Protein AF-A0A369Q3U9-F1 (afdb_monomer_lite)

pLDDT: mean 90.22, std 7.64, range [64.88, 97.62]

Foldseek 3Di:
DFAWDWDDPDPPDDDFIWIATDDFDADPVRHTDDPPVRTFTKDWDADPPPRDIDIDTD

Sequence (58 aa):
MTAGHVIDATYGGYVGPHWQPGAVAKNFFGALKVRKKELRPIVSHACDKCGFLEHYLT

Structure (mmCIF, N/CA/C/O backbone):
data_AF-A0A369Q3U9-F1
#
_entry.id   AF-A0A369Q3U9-F1
#
loop_
_atom_site.group_PDB
_atom_site.id
_atom_site.type_symbol
_atom_site.label_atom_id
_atom_site.label_alt_id
_atom_site.label_comp_id
_atom_site.label_asym_id
_atom_site.label_entity_id
_atom_site.label_seq_id
_atom_site.pdbx_PDB_ins_code
_atom_site.Cartn_x
_atom_site.Cartn_y
_atom_site.Cartn_z
_atom_site.occupancy
_atom_site.B_iso_or_equiv
_atom_site.auth_seq_id
_atom_site.auth_comp_id
_atom_site.auth_asym_id
_atom_site.auth_atom_id
_atom_site.pdbx_PDB_model_num
ATOM 1 N N . MET A 1 1 ? 4.200 15.233 4.446 1.00 80.06 1 MET A N 1
ATOM 2 C CA . MET A 1 1 ? 3.463 14.134 3.781 1.00 80.06 1 MET A CA 1
ATOM 3 C C . MET A 1 1 ? 4.130 13.848 2.445 1.00 80.06 1 MET A C 1
ATOM 5 O O . MET A 1 1 ? 4.546 14.801 1.798 1.00 80.06 1 MET A O 1
ATOM 9 N N . THR A 1 2 ? 4.254 12.577 2.054 1.00 91.12 2 THR A N 1
ATOM 10 C CA . THR A 1 2 ? 4.910 12.167 0.798 1.00 91.12 2 THR A CA 1
ATOM 11 C C . THR A 1 2 ? 3.876 11.556 -0.136 1.00 91.12 2 THR A C 1
ATOM 13 O O . THR A 1 2 ? 3.158 10.643 0.266 1.00 91.12 2 THR A O 1
ATOM 16 N N . ALA A 1 3 ? 3.792 12.050 -1.371 1.00 92.38 3 ALA A N 1
ATOM 17 C CA . ALA A 1 3 ? 2.907 11.481 -2.380 1.00 92.38 3 ALA A CA 1
ATOM 18 C C . ALA A 1 3 ? 3.401 10.094 -2.821 1.00 92.38 3 ALA A C 1
ATOM 20 O O . ALA A 1 3 ? 4.606 9.861 -2.930 1.00 92.38 3 ALA A O 1
ATOM 21 N N . GLY A 1 4 ? 2.470 9.192 -3.110 1.00 94.06 4 GLY A N 1
ATOM 22 C CA . GLY A 1 4 ? 2.758 7.847 -3.594 1.00 94.06 4 GLY A CA 1
ATOM 23 C C . GLY A 1 4 ? 1.507 7.155 -4.110 1.00 94.06 4 GLY A C 1
ATOM 24 O O . GLY A 1 4 ? 0.440 7.765 -4.172 1.00 94.06 4 GLY A O 1
ATOM 25 N N . HIS A 1 5 ? 1.639 5.888 -4.480 1.00 93.75 5 HIS A N 1
ATOM 26 C CA . HIS A 1 5 ? 0.548 5.094 -5.038 1.00 93.75 5 HIS A CA 1
ATOM 27 C C . HIS A 1 5 ? 0.612 3.642 -4.568 1.00 93.75 5 HIS A C 1
ATOM 29 O O . HIS A 1 5 ? 1.678 3.132 -4.218 1.00 93.75 5 HIS A O 1
ATOM 35 N N . VAL A 1 6 ? -0.550 2.990 -4.571 1.00 93.19 6 VAL A N 1
ATOM 36 C CA . VAL A 1 6 ? -0.688 1.563 -4.271 1.00 93.19 6 VAL A CA 1
ATOM 37 C C . VAL A 1 6 ? -0.393 0.753 -5.532 1.00 93.19 6 VAL A C 1
ATOM 39 O O . VAL A 1 6 ? -0.860 1.085 -6.621 1.00 93.19 6 VAL A O 1
ATOM 42 N N . ILE A 1 7 ? 0.406 -0.295 -5.377 1.00 90.56 7 ILE A N 1
ATOM 43 C CA . ILE A 1 7 ? 0.723 -1.275 -6.406 1.00 90.56 7 ILE A CA 1
ATOM 44 C C . ILE A 1 7 ? -0.242 -2.445 -6.263 1.00 90.56 7 ILE A C 1
ATOM 46 O O . ILE A 1 7 ? -0.248 -3.125 -5.235 1.00 90.56 7 ILE A O 1
ATOM 50 N N . ASP A 1 8 ? -1.007 -2.699 -7.319 1.00 83.88 8 ASP A N 1
ATOM 51 C CA . ASP A 1 8 ? -1.688 -3.973 -7.512 1.00 83.88 8 ASP A CA 1
ATOM 52 C C . ASP A 1 8 ? -0.714 -4.938 -8.199 1.00 83.88 8 ASP A C 1
ATOM 54 O O . ASP A 1 8 ? -0.291 -4.723 -9.339 1.00 83.88 8 ASP A O 1
ATOM 58 N N . ALA A 1 9 ? -0.273 -5.950 -7.456 1.00 71.50 9 ALA A N 1
ATOM 59 C CA . ALA A 1 9 ? 0.751 -6.889 -7.897 1.00 71.50 9 ALA A CA 1
ATOM 60 C C . ALA A 1 9 ? 0.170 -8.206 -8.441 1.00 71.50 9 ALA A C 1
ATOM 62 O O . ALA A 1 9 ? 0.944 -9.121 -8.730 1.00 71.50 9 ALA A O 1
ATOM 63 N N . THR A 1 10 ? -1.155 -8.334 -8.591 1.00 74.94 10 THR A N 1
ATOM 64 C CA . THR A 1 10 ? -1.786 -9.628 -8.895 1.00 74.94 10 THR A CA 1
ATOM 65 C C . THR A 1 10 ? -2.822 -9.593 -10.008 1.00 74.94 10 THR A C 1
ATOM 67 O O . THR A 1 10 ? -3.822 -8.895 -9.935 1.00 74.94 10 THR A O 1
ATOM 70 N N . TYR A 1 11 ? -2.656 -10.488 -10.986 1.00 65.69 11 TYR A N 1
ATOM 71 C CA . TYR A 1 11 ? -3.710 -10.866 -11.932 1.00 65.69 11 TYR A CA 1
ATOM 72 C C . TYR A 1 11 ? -4.659 -11.889 -11.284 1.00 65.69 11 TYR A C 1
ATOM 74 O O . TYR A 1 11 ? -4.583 -13.081 -11.569 1.00 65.69 11 TYR A O 1
ATOM 82 N N . GLY A 1 12 ? -5.521 -11.432 -10.371 1.00 64.88 12 GLY A N 1
ATOM 83 C CA . GLY A 1 12 ? -6.572 -12.264 -9.758 1.00 64.88 12 GLY A CA 1
ATOM 84 C C . GLY A 1 12 ? -6.133 -13.163 -8.592 1.00 64.88 12 GLY A C 1
ATOM 85 O O . GLY A 1 12 ? -6.880 -14.053 -8.198 1.00 64.88 12 GLY A O 1
ATOM 86 N N . GLY A 1 13 ? -4.937 -12.948 -8.041 1.00 73.56 13 GLY A N 1
ATOM 87 C CA . GLY A 1 13 ? -4.481 -13.579 -6.796 1.00 73.56 13 GLY A CA 1
ATOM 88 C C . GLY A 1 13 ? -4.790 -12.733 -5.555 1.00 73.56 13 GLY A C 1
ATOM 89 O O . GLY A 1 13 ? -5.119 -11.557 -5.667 1.00 73.56 13 GLY A O 1
ATOM 90 N N . TYR A 1 14 ? -4.630 -13.318 -4.365 1.00 75.19 14 TYR A N 1
ATOM 91 C CA . TYR A 1 14 ? -4.737 -12.600 -3.091 1.00 75.19 14 TYR A CA 1
ATOM 92 C C . TYR A 1 14 ? -3.339 -12.308 -2.533 1.00 75.19 14 TYR A C 1
ATOM 94 O O . TYR A 1 14 ? -2.708 -13.181 -1.938 1.00 75.19 14 TYR A O 1
ATOM 102 N N . VAL A 1 15 ? -2.845 -11.081 -2.719 1.00 81.69 15 VAL A N 1
ATOM 103 C CA . VAL A 1 15 ? -1.638 -10.573 -2.043 1.00 81.69 15 VAL A CA 1
ATOM 104 C C . VAL A 1 15 ? -1.939 -9.257 -1.339 1.00 81.69 15 VAL A C 1
ATOM 106 O O . VAL A 1 15 ? -2.790 -8.485 -1.777 1.00 81.69 15 VAL A O 1
ATOM 109 N N . GLY A 1 16 ? -1.227 -8.993 -0.243 1.00 83.06 16 GLY A N 1
ATOM 110 C CA . GLY A 1 16 ? -1.336 -7.720 0.464 1.00 83.06 16 GLY A CA 1
ATOM 111 C C . GLY A 1 16 ? -0.916 -6.540 -0.427 1.00 83.06 16 GLY A C 1
ATOM 112 O O . GLY A 1 16 ? 0.085 -6.647 -1.150 1.00 83.06 16 GLY A O 1
ATOM 113 N N . PRO A 1 17 ? -1.642 -5.409 -0.389 1.00 89.94 17 PRO A N 1
ATOM 114 C CA . PRO A 1 17 ? -1.288 -4.237 -1.174 1.00 89.94 17 PRO A CA 1
ATOM 115 C C . PRO A 1 17 ? 0.001 -3.598 -0.648 1.00 89.94 17 PRO A C 1
ATOM 117 O O . PRO A 1 17 ? 0.284 -3.596 0.551 1.00 89.94 17 PRO A O 1
ATOM 120 N N . HIS A 1 18 ? 0.786 -3.034 -1.562 1.00 93.69 18 HIS A N 1
ATOM 121 C CA . HIS A 1 18 ? 2.009 -2.307 -1.230 1.00 93.69 18 HIS A CA 1
ATOM 122 C C . HIS A 1 18 ? 1.917 -0.877 -1.746 1.00 93.69 18 HIS A C 1
ATOM 124 O O . HIS A 1 18 ? 1.367 -0.626 -2.812 1.00 93.69 18 HIS A O 1
ATOM 130 N N . TRP A 1 19 ? 2.498 0.061 -1.018 1.00 94.94 19 TRP A N 1
ATOM 131 C CA . TRP A 1 19 ? 2.642 1.455 -1.405 1.00 94.94 19 TRP A CA 1
ATOM 132 C C . TRP A 1 19 ? 4.081 1.740 -1.832 1.00 94.94 19 TRP A C 1
ATOM 134 O O . TRP A 1 19 ? 5.018 1.180 -1.267 1.00 94.94 19 TRP A O 1
ATOM 144 N N . GLN A 1 20 ? 4.275 2.647 -2.785 1.00 95.06 20 GLN A N 1
ATOM 145 C CA . GLN A 1 20 ? 5.593 3.213 -3.084 1.00 95.06 20 GLN A CA 1
ATOM 146 C C . GLN A 1 20 ? 5.508 4.731 -3.295 1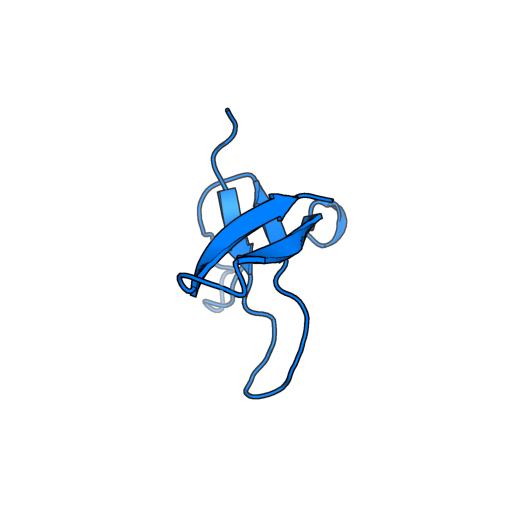.00 95.06 20 GLN A C 1
ATOM 148 O O . GLN A 1 20 ? 4.464 5.230 -3.736 1.00 95.06 20 GLN A O 1
ATOM 153 N N . PRO A 1 21 ? 6.587 5.482 -3.014 1.00 95.38 21 PRO A N 1
ATOM 154 C CA . PRO A 1 21 ? 6.598 6.927 -3.191 1.00 95.38 21 PRO A CA 1
ATOM 155 C C . PRO A 1 21 ? 6.621 7.334 -4.672 1.00 95.38 21 PRO A C 1
ATOM 157 O O . PRO A 1 21 ? 7.133 6.631 -5.546 1.00 95.38 21 PRO A O 1
ATOM 160 N N . GLY A 1 22 ? 6.112 8.537 -4.938 1.00 94.88 22 GLY A N 1
ATOM 161 C CA . GLY A 1 22 ? 6.098 9.170 -6.254 1.00 94.88 22 GLY A CA 1
ATOM 162 C C . GLY A 1 22 ? 4.845 8.887 -7.086 1.00 94.88 22 GLY A C 1
ATOM 163 O O . GLY A 1 22 ? 3.967 8.111 -6.712 1.00 94.88 22 GLY A O 1
ATOM 164 N N . ALA A 1 23 ? 4.752 9.552 -8.236 1.00 93.50 23 ALA A N 1
ATOM 165 C CA . ALA A 1 23 ? 3.661 9.351 -9.182 1.00 93.50 23 ALA A CA 1
ATOM 166 C C . ALA A 1 23 ? 3.759 7.987 -9.887 1.00 93.50 23 ALA A C 1
ATOM 168 O O . ALA A 1 23 ? 4.838 7.402 -10.012 1.00 93.50 23 ALA A O 1
ATOM 169 N N . VAL A 1 24 ? 2.622 7.507 -10.389 1.00 93.38 24 VAL A N 1
ATOM 170 C CA . VAL A 1 24 ? 2.548 6.320 -11.247 1.00 93.38 24 VAL A CA 1
ATOM 171 C C . VAL A 1 24 ? 3.414 6.540 -12.490 1.00 93.38 24 VAL A C 1
ATOM 173 O O . VAL A 1 24 ? 3.247 7.524 -13.207 1.00 93.38 24 VAL A O 1
ATOM 176 N N . ALA A 1 25 ? 4.328 5.611 -12.767 1.00 92.44 25 ALA A N 1
ATOM 177 C CA . ALA A 1 25 ? 5.204 5.667 -13.934 1.00 92.44 25 ALA A CA 1
ATOM 178 C C . ALA A 1 25 ? 5.215 4.327 -14.668 1.00 92.44 25 ALA A C 1
ATOM 180 O O . ALA A 1 25 ? 5.140 3.271 -14.046 1.00 92.44 25 ALA A O 1
ATOM 181 N N . LYS A 1 26 ? 5.357 4.365 -15.994 1.00 92.75 26 LYS A N 1
ATOM 182 C CA . LYS A 1 26 ? 5.437 3.172 -16.847 1.00 92.75 26 LYS A CA 1
ATOM 183 C C . LYS A 1 26 ? 6.830 3.019 -17.458 1.00 92.75 26 LYS A C 1
ATOM 185 O O . LYS A 1 26 ? 7.581 3.991 -17.577 1.00 92.75 26 LYS A O 1
ATOM 190 N N . ASN A 1 27 ? 7.216 1.789 -17.781 1.00 90.06 27 ASN A N 1
ATOM 191 C CA . ASN A 1 27 ? 8.400 1.497 -18.584 1.00 90.06 27 ASN A CA 1
ATOM 192 C C . ASN A 1 27 ? 8.089 1.664 -20.082 1.00 90.06 27 ASN A C 1
ATOM 194 O O . ASN A 1 27 ? 6.963 1.988 -20.456 1.00 90.06 27 ASN A O 1
ATOM 198 N N . PHE A 1 28 ? 9.093 1.455 -20.934 1.00 92.19 28 PHE A N 1
ATOM 199 C CA . PHE A 1 28 ? 8.943 1.599 -22.386 1.00 92.19 28 PHE A CA 1
ATOM 200 C C . PHE A 1 28 ? 7.854 0.683 -22.977 1.00 92.19 28 PHE A C 1
ATOM 202 O O . PHE A 1 28 ? 7.200 1.048 -23.944 1.00 92.19 28 PHE A O 1
ATOM 209 N N . PHE A 1 29 ? 7.596 -0.463 -22.343 1.00 91.06 29 PHE A N 1
ATOM 210 C CA . PHE A 1 29 ? 6.566 -1.428 -22.738 1.00 91.06 29 PHE A CA 1
ATOM 211 C C . PHE A 1 29 ? 5.196 -1.167 -22.088 1.00 91.06 29 PHE A C 1
ATOM 213 O O . PHE A 1 29 ? 4.306 -2.008 -22.162 1.00 91.06 29 PHE A O 1
ATOM 220 N N . GLY A 1 30 ? 5.011 -0.032 -21.407 1.00 89.62 30 GLY A N 1
ATOM 221 C CA . GLY A 1 30 ? 3.740 0.334 -20.777 1.00 89.62 30 GLY A CA 1
ATOM 222 C C . GLY A 1 30 ? 3.445 -0.361 -19.442 1.00 89.62 30 GLY A C 1
ATOM 223 O O . GLY A 1 30 ? 2.423 -0.055 -18.824 1.00 89.62 30 GLY A O 1
ATOM 224 N N . ALA A 1 31 ? 4.332 -1.233 -18.954 1.00 88.62 31 ALA A N 1
ATOM 225 C CA . ALA A 1 31 ? 4.185 -1.870 -17.648 1.00 88.62 31 ALA A CA 1
ATOM 226 C C . ALA A 1 31 ? 4.554 -0.905 -16.511 1.00 88.62 31 ALA A C 1
ATOM 228 O O . ALA A 1 31 ? 5.416 -0.036 -16.668 1.00 88.62 31 ALA A O 1
ATOM 229 N N . LEU A 1 32 ? 3.914 -1.066 -15.352 1.00 90.81 32 LEU A N 1
ATOM 230 C CA . LEU A 1 32 ? 4.142 -0.227 -14.177 1.00 90.81 32 LEU A CA 1
ATOM 231 C C . LEU A 1 32 ? 5.592 -0.352 -13.678 1.00 90.81 32 LEU A C 1
ATOM 233 O O . LEU A 1 32 ? 6.119 -1.452 -13.511 1.00 90.81 32 LEU A O 1
ATOM 237 N N . LYS A 1 33 ? 6.249 0.782 -13.420 1.00 91.94 33 LYS A N 1
ATOM 238 C CA . LYS A 1 33 ? 7.569 0.815 -12.783 1.00 91.94 33 LYS A CA 1
ATOM 239 C C . LYS A 1 33 ? 7.414 0.559 -11.288 1.00 91.94 33 LYS A C 1
ATOM 241 O O . LYS A 1 33 ? 6.998 1.442 -10.541 1.00 91.94 33 LYS A O 1
ATOM 246 N N . VAL A 1 34 ? 7.811 -0.634 -10.859 1.00 91.94 34 VAL A N 1
ATOM 247 C CA . VAL A 1 34 ? 7.802 -1.040 -9.450 1.00 91.94 34 VAL A CA 1
ATOM 248 C C . VAL A 1 34 ? 9.205 -0.930 -8.861 1.00 91.94 34 VAL A C 1
ATOM 250 O O . VAL A 1 34 ? 10.146 -1.578 -9.327 1.00 91.94 34 VAL A O 1
ATOM 253 N N . ARG A 1 35 ? 9.352 -0.124 -7.809 1.00 91.44 35 ARG A N 1
ATOM 254 C CA . ARG A 1 35 ? 10.608 0.057 -7.079 1.00 91.44 35 ARG A CA 1
ATOM 255 C C . ARG A 1 35 ? 10.641 -0.906 -5.902 1.00 91.44 35 ARG A C 1
ATOM 257 O O . ARG A 1 35 ? 10.314 -0.540 -4.783 1.00 91.44 35 ARG A O 1
ATOM 264 N N . LYS A 1 36 ? 11.058 -2.151 -6.152 1.00 90.12 36 LYS A N 1
ATOM 265 C CA . LYS A 1 36 ? 10.990 -3.248 -5.163 1.00 90.12 36 LYS A CA 1
ATOM 266 C C . LYS A 1 36 ? 1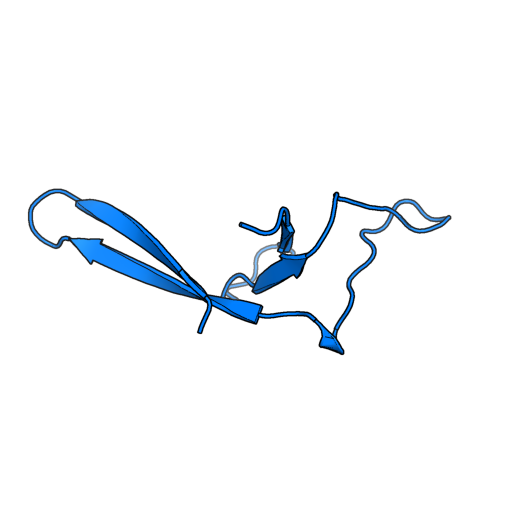1.577 -2.910 -3.782 1.00 90.12 36 LYS A C 1
ATOM 268 O O . LYS A 1 36 ? 11.062 -3.392 -2.786 1.00 90.12 36 LYS A O 1
ATOM 273 N N . LYS A 1 37 ? 12.627 -2.082 -3.720 1.00 92.06 37 LYS A N 1
ATOM 274 C CA . LYS A 1 37 ? 13.277 -1.653 -2.464 1.00 92.06 37 LYS A CA 1
ATOM 275 C C . LYS A 1 37 ? 12.507 -0.575 -1.689 1.00 92.06 37 LYS A C 1
ATOM 277 O O . LYS A 1 37 ? 12.806 -0.347 -0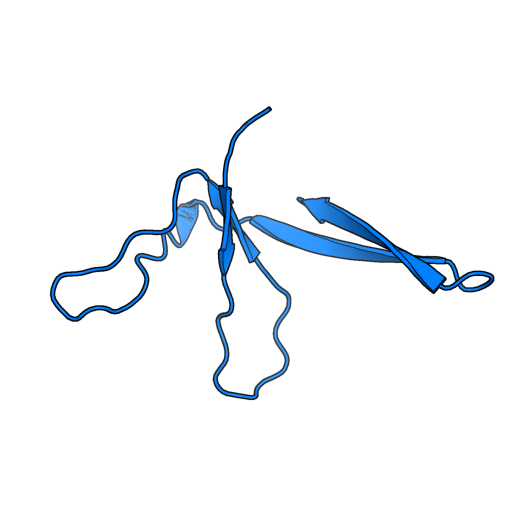.527 1.00 92.06 37 LYS A O 1
ATOM 282 N N . GLU A 1 38 ? 11.568 0.103 -2.340 1.00 92.81 38 GLU A N 1
ATOM 283 C CA . GLU A 1 38 ? 10.756 1.187 -1.771 1.00 92.81 38 GLU A CA 1
ATOM 284 C C . GLU A 1 38 ? 9.307 0.738 -1.514 1.00 92.81 38 GLU A C 1
ATOM 286 O O . GLU A 1 38 ? 8.482 1.548 -1.092 1.00 92.81 38 GLU A O 1
ATOM 291 N N . LEU A 1 39 ? 8.990 -0.538 -1.774 1.00 93.12 39 LEU A N 1
ATOM 292 C CA . LEU A 1 39 ? 7.681 -1.107 -1.479 1.00 93.12 39 LEU A CA 1
ATOM 293 C C . LEU A 1 39 ? 7.476 -1.167 0.028 1.00 93.12 39 LEU A C 1
ATOM 295 O O . LEU A 1 39 ? 8.238 -1.806 0.753 1.00 93.12 39 LEU A O 1
ATOM 299 N N . ARG A 1 40 ? 6.406 -0.525 0.477 1.00 94.12 40 ARG A N 1
ATOM 300 C CA . ARG A 1 40 ? 5.960 -0.538 1.861 1.00 94.12 40 ARG A CA 1
ATOM 301 C C . ARG A 1 40 ? 4.641 -1.296 1.947 1.00 94.12 40 ARG A C 1
ATOM 303 O O . ARG A 1 40 ? 3.698 -0.890 1.270 1.00 94.12 40 ARG A O 1
ATOM 310 N N . PRO A 1 41 ? 4.550 -2.390 2.712 1.00 93.56 41 PRO A N 1
ATOM 311 C CA . PRO A 1 41 ? 3.281 -3.083 2.902 1.00 93.56 41 PRO A CA 1
ATOM 312 C C . PRO A 1 41 ? 2.247 -2.152 3.548 1.00 93.56 41 PRO A C 1
ATOM 314 O O . PRO A 1 41 ? 2.579 -1.289 4.366 1.00 93.56 41 PRO A O 1
ATOM 317 N N . ILE A 1 42 ? 0.990 -2.328 3.150 1.00 94.31 42 ILE A N 1
ATOM 318 C CA . ILE A 1 42 ? -0.153 -1.629 3.732 1.00 94.31 42 ILE A CA 1
ATOM 319 C C . ILE A 1 42 ? -0.902 -2.611 4.628 1.00 94.31 42 ILE A C 1
ATOM 321 O O . ILE A 1 42 ? -1.269 -3.703 4.189 1.00 94.31 42 ILE A O 1
ATOM 325 N N . VAL A 1 43 ? -1.168 -2.202 5.866 1.00 93.75 43 VAL A N 1
ATOM 326 C CA . VAL A 1 43 ? -2.112 -2.876 6.758 1.00 93.75 43 VAL A CA 1
ATOM 327 C C . VAL A 1 43 ? -3.437 -2.127 6.756 1.00 93.75 43 VAL A C 1
ATOM 329 O O . VAL A 1 43 ? -3.468 -0.898 6.667 1.00 93.75 43 VAL A O 1
ATOM 332 N N . SER A 1 44 ? -4.530 -2.875 6.847 1.00 94.25 44 SER A N 1
ATOM 333 C CA . SER A 1 44 ? -5.878 -2.320 6.899 1.00 94.25 44 SER A CA 1
ATOM 334 C C . SER A 1 44 ? -6.531 -2.674 8.225 1.00 94.25 44 SER A C 1
ATOM 336 O O . SER A 1 44 ? -6.496 -3.837 8.626 1.00 94.25 44 SER A O 1
ATOM 338 N N . HIS A 1 45 ? -7.157 -1.696 8.873 1.00 95.38 45 HIS A N 1
ATOM 33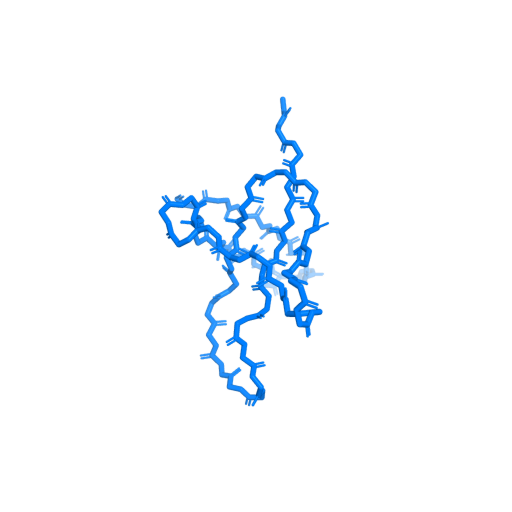9 C CA . HIS A 1 45 ? -7.974 -1.914 10.063 1.00 95.38 45 HIS A CA 1
ATOM 340 C C . HIS A 1 45 ? -9.4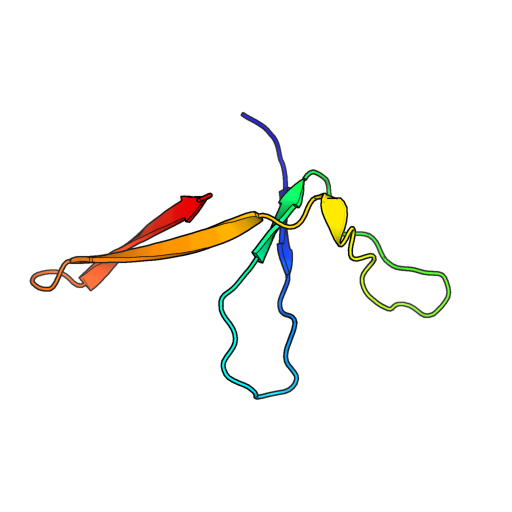23 -1.600 9.720 1.00 95.38 45 HIS A C 1
ATOM 342 O O . HIS A 1 45 ? -9.733 -0.484 9.307 1.00 95.38 45 HIS A O 1
ATOM 348 N N . ALA A 1 46 ? -10.295 -2.593 9.867 1.00 97.31 46 ALA A N 1
ATOM 349 C CA . ALA A 1 46 ? -11.729 -2.438 9.684 1.00 97.31 46 ALA A CA 1
ATOM 350 C C . ALA A 1 46 ? -12.410 -2.366 11.055 1.00 97.31 46 ALA A C 1
ATOM 352 O O . ALA A 1 46 ? -12.117 -3.164 11.943 1.00 97.31 46 ALA A O 1
ATOM 353 N N . CYS A 1 47 ? -13.325 -1.418 11.235 1.00 97.31 47 CYS A N 1
ATOM 354 C CA . CYS A 1 47 ? -14.184 -1.372 12.407 1.00 97.31 47 CYS A CA 1
ATOM 355 C C . CYS A 1 47 ? -15.301 -2.413 12.272 1.00 97.31 47 CYS A C 1
ATOM 357 O O . CYS A 1 47 ? -16.181 -2.264 11.424 1.00 97.31 47 CYS A O 1
ATOM 359 N N . ASP A 1 48 ? -15.341 -3.390 13.177 1.00 97.25 48 ASP A N 1
ATOM 360 C CA . ASP A 1 48 ? -16.348 -4.464 13.166 1.00 97.25 48 ASP A CA 1
ATOM 361 C C . ASP A 1 48 ? -17.794 -3.981 13.385 1.00 97.25 48 ASP A C 1
ATOM 363 O O . ASP A 1 48 ? -18.743 -4.736 13.187 1.00 97.25 48 ASP A O 1
ATOM 367 N N . LYS A 1 49 ? -17.990 -2.727 13.816 1.00 97.62 49 LYS A N 1
ATOM 368 C CA . LYS A 1 49 ? -19.319 -2.167 14.113 1.00 97.62 49 LYS A CA 1
ATOM 369 C C . LYS A 1 49 ? -19.906 -1.346 12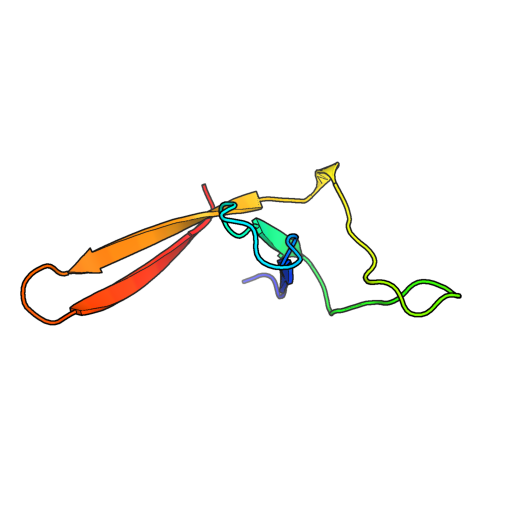.971 1.00 97.62 49 LYS A C 1
ATOM 371 O O . LYS A 1 49 ? -21.099 -1.447 12.712 1.00 97.62 49 LYS A O 1
ATOM 376 N N . CYS A 1 50 ? -19.102 -0.495 12.333 1.00 97.06 50 CYS A N 1
ATOM 377 C CA . CYS A 1 50 ? -19.581 0.437 11.304 1.00 97.06 50 CYS A CA 1
ATOM 378 C C . CYS A 1 50 ? -18.938 0.230 9.929 1.00 97.06 50 CYS A C 1
ATOM 380 O O . CYS A 1 50 ? -19.314 0.918 8.984 1.00 97.06 50 CYS A O 1
ATOM 382 N N . GLY A 1 51 ? -17.970 -0.683 9.805 1.00 95.50 51 GLY A N 1
ATOM 383 C CA . GLY A 1 51 ? -17.278 -0.958 8.546 1.00 95.50 51 GLY A CA 1
ATOM 384 C C . GLY A 1 51 ? -16.298 0.130 8.107 1.00 95.50 51 GLY A C 1
ATOM 385 O O . GLY A 1 51 ? -15.797 0.074 6.987 1.00 95.50 51 GLY A O 1
ATOM 386 N N . PHE A 1 52 ? -16.010 1.118 8.962 1.00 97.19 52 PHE A N 1
ATOM 387 C CA . PHE A 1 52 ? -14.979 2.115 8.680 1.00 97.19 52 PHE A CA 1
ATOM 388 C C . PHE A 1 52 ? -13.619 1.435 8.494 1.00 97.19 52 PHE A C 1
ATOM 390 O O . PHE A 1 52 ? -13.243 0.592 9.307 1.00 97.19 52 PHE A O 1
ATOM 397 N N . LEU A 1 53 ? -12.908 1.790 7.424 1.00 97.06 53 LEU A N 1
ATOM 398 C CA . LEU A 1 53 ? -11.656 1.161 7.020 1.00 97.06 53 LEU A CA 1
ATOM 399 C C . LEU A 1 53 ? -10.543 2.205 6.961 1.00 97.06 53 LEU A C 1
ATOM 401 O O . LEU A 1 53 ? -10.682 3.231 6.296 1.00 97.06 53 LEU A O 1
ATOM 405 N N . GLU A 1 54 ? -9.421 1.903 7.603 1.00 96.12 54 GLU A N 1
ATOM 406 C CA . GLU A 1 54 ? -8.213 2.723 7.573 1.00 96.12 54 GLU A CA 1
ATOM 407 C C . GLU A 1 54 ? -7.033 1.926 7.028 1.00 96.12 54 GLU A C 1
ATOM 409 O O . GLU A 1 54 ? -6.915 0.726 7.278 1.00 96.12 54 GLU A O 1
ATOM 414 N N . HIS A 1 55 ? -6.134 2.608 6.320 1.00 93.50 55 HIS A N 1
ATOM 415 C CA . HIS A 1 55 ? -4.924 2.024 5.752 1.00 93.50 55 HIS A CA 1
ATOM 416 C C . HIS A 1 55 ? -3.682 2.697 6.329 1.00 93.50 55 HIS A C 1
ATOM 418 O O . HIS A 1 55 ? -3.557 3.921 6.283 1.00 93.50 55 HIS A O 1
ATOM 424 N N . TYR A 1 56 ? -2.733 1.890 6.795 1.00 93.62 56 TYR A N 1
ATOM 425 C CA . TYR A 1 56 ? -1.470 2.361 7.355 1.00 93.62 56 TYR A CA 1
ATOM 426 C C . TYR A 1 56 ? -0.292 1.652 6.699 1.00 93.62 56 TYR A C 1
ATOM 428 O O . TYR A 1 56 ? -0.375 0.483 6.328 1.00 93.62 56 TYR A O 1
ATOM 436 N N . LEU A 1 57 ? 0.824 2.365 6.557 1.00 92.88 57 LEU A N 1
ATOM 437 C CA . LEU A 1 57 ? 2.090 1.758 6.154 1.00 92.88 57 LEU A CA 1
ATOM 438 C C . LEU A 1 57 ? 2.713 1.065 7.366 1.00 92.88 57 LEU A C 1
ATOM 440 O O . LEU A 1 57 ? 2.797 1.697 8.422 1.00 92.88 57 LEU A O 1
ATOM 444 N N . THR A 1 58 ? 3.191 -0.172 7.204 1.00 83.94 58 THR A N 1
ATOM 445 C CA . THR A 1 58 ? 4.010 -0.839 8.233 1.00 83.94 58 THR A CA 1
ATOM 446 C C . THR A 1 58 ? 5.507 -0.696 7.973 1.00 83.94 58 THR A C 1
ATOM 448 O O . THR A 1 58 ? 5.915 -0.038 6.976 1.00 83.94 58 THR A O 1
#

Secondary structure (DSSP, 8-state):
---EEEE---SS-----EEEESS--B-TTS-B---GGG-EEEEEEE-TTT--EEEEE-

Organism: NCBI:txid2161824

Radius of gyration: 13.53 Å; chains: 1; bounding box: 33×28×37 Å